Protein AF-A0A317SEK9-F1 (afdb_monomer)

Organism: NCBI:txid42249

Radius of gyration: 42.75 Å; Cα contacts (8 Å, |Δi|>4): 1; chains: 1; bounding box: 79×39×124 Å

Solvent-accessible surface area (backbone atoms only — not comparable to full-atom values): 7704 Å² total; per-residue (Å²): 138,89,81,83,80,87,81,88,73,90,89,82,75,85,78,77,85,79,94,74,94,69,99,68,81,78,74,74,83,72,77,83,67,70,74,75,70,52,71,71,55,50,52,52,52,47,53,52,49,53,52,50,50,53,52,50,52,51,50,52,53,48,51,52,51,51,52,53,50,50,50,51,51,51,53,52,51,51,53,50,50,56,51,50,52,51,51,50,52,50,54,50,53,49,52,54,50,51,51,52,52,51,53,52,50,56,51,47,66,62,45,50,61,55,52,53,55,55,57,62,64,73,78,114

Secondary structure (DSSP, 8-state):
-------------------------PPP------PPPPHHHHHHHHHHHHHHHHHHHHHHHHHHHHHHHHHHHHHHHHHHHHHHHHHHHHHHHHHHHHHHHHHHHHHHHHHHHHHHHHHHHS--

Mean predicted aligned error: 15.83 Å

Structure (mmCIF, N/CA/C/O backbone):
data_AF-A0A317SEK9-F1
#
_entry.id   AF-A0A317SEK9-F1
#
loop_
_atom_site.group_PDB
_atom_site.id
_atom_site.type_symbol
_atom_site.label_atom_id
_atom_site.label_alt_id
_atom_site.label_comp_id
_atom_site.label_asym_id
_atom_site.label_entity_id
_atom_site.label_seq_id
_atom_site.pdbx_PDB_ins_code
_atom_site.Cartn_x
_atom_site.Cartn_y
_atom_site.Cartn_z
_atom_site.occupancy
_atom_site.B_iso_or_equiv
_atom_site.auth_seq_id
_atom_site.auth_comp_id
_atom_site.auth_asym_id
_atom_site.auth_atom_id
_atom_site.pdbx_PDB_model_num
ATOM 1 N N . MET A 1 1 ? -8.349 -8.072 -16.057 1.00 38.75 1 MET A N 1
ATOM 2 C CA . MET A 1 1 ? -8.255 -7.770 -17.500 1.00 38.75 1 MET A CA 1
ATOM 3 C C . MET A 1 1 ? -6.854 -7.214 -17.757 1.00 38.75 1 MET A C 1
ATOM 5 O O . MET A 1 1 ? -6.642 -6.036 -17.547 1.00 38.75 1 MET A O 1
ATOM 9 N N . THR A 1 2 ? -5.796 -8.030 -17.758 1.00 40.81 2 THR A N 1
ATOM 10 C CA . THR A 1 2 ? -5.246 -8.830 -18.878 1.00 40.81 2 THR A CA 1
ATOM 11 C C . THR A 1 2 ? -4.937 -7.999 -20.126 1.00 40.81 2 THR A C 1
ATOM 13 O O . THR A 1 2 ? -5.777 -7.885 -21.013 1.00 40.81 2 THR A O 1
ATOM 16 N N . THR A 1 3 ? -3.710 -7.481 -20.215 1.00 50.25 3 THR A N 1
ATOM 17 C CA . THR A 1 3 ? -3.063 -7.143 -21.491 1.00 50.25 3 THR A CA 1
ATOM 18 C C . THR A 1 3 ? -1.811 -8.003 -21.637 1.00 50.25 3 THR A C 1
ATOM 20 O O . THR A 1 3 ? -1.039 -8.170 -20.697 1.00 50.25 3 THR A O 1
ATOM 23 N N . SER A 1 4 ? -1.715 -8.615 -22.805 1.00 45.34 4 SER A N 1
ATOM 24 C CA . SER A 1 4 ? -1.051 -9.870 -23.152 1.00 45.34 4 SER A CA 1
ATOM 25 C C . SER A 1 4 ? 0.484 -9.891 -23.042 1.00 45.34 4 SER A C 1
ATOM 27 O O . SER A 1 4 ? 1.120 -8.849 -23.181 1.00 45.34 4 SER A O 1
ATOM 29 N N . PRO A 1 5 ? 1.100 -11.081 -22.880 1.00 53.91 5 PRO A N 1
ATOM 30 C CA . PRO A 1 5 ? 2.546 -11.252 -22.951 1.00 53.91 5 PRO A CA 1
ATOM 31 C C . PRO A 1 5 ? 3.031 -11.309 -24.409 1.00 53.91 5 PRO A C 1
ATOM 33 O O . PRO A 1 5 ? 2.434 -11.972 -25.259 1.00 53.91 5 PRO A O 1
ATOM 36 N N . THR A 1 6 ? 4.141 -10.622 -24.677 1.00 48.53 6 THR A N 1
ATOM 37 C CA . THR A 1 6 ? 4.900 -10.642 -25.934 1.00 48.53 6 THR A CA 1
ATOM 38 C C . THR A 1 6 ? 5.251 -12.078 -26.323 1.00 48.53 6 THR A C 1
ATOM 40 O O . THR A 1 6 ? 6.021 -12.754 -25.641 1.00 48.53 6 THR A O 1
ATOM 43 N N . GLN A 1 7 ? 4.660 -12.552 -27.417 1.00 46.19 7 GLN A N 1
ATOM 44 C CA . GLN A 1 7 ? 4.872 -13.889 -27.955 1.00 46.19 7 GLN A CA 1
ATOM 45 C C . GLN A 1 7 ? 6.273 -13.991 -28.576 1.00 46.19 7 GLN A C 1
ATOM 47 O O . GLN A 1 7 ? 6.556 -13.391 -29.610 1.00 46.19 7 GLN A O 1
ATOM 52 N N . TYR A 1 8 ? 7.144 -14.777 -27.944 1.00 48.16 8 TYR A N 1
ATOM 53 C CA . TYR A 1 8 ? 8.315 -15.377 -28.580 1.00 48.16 8 TYR A CA 1
ATOM 54 C C . TYR A 1 8 ? 7.842 -16.566 -29.428 1.00 48.16 8 TYR A C 1
ATOM 56 O O . TYR A 1 8 ? 7.467 -17.597 -28.876 1.00 48.16 8 TYR A O 1
ATOM 64 N N . LEU A 1 9 ? 7.863 -16.436 -30.755 1.00 48.59 9 LEU A N 1
ATOM 65 C CA . LEU A 1 9 ? 7.712 -17.548 -31.702 1.00 48.59 9 LEU A CA 1
ATOM 66 C C . LEU A 1 9 ? 8.721 -17.315 -32.838 1.00 48.59 9 LEU A C 1
ATOM 68 O O . LEU A 1 9 ? 8.619 -16.355 -33.593 1.00 48.59 9 LEU A O 1
ATOM 72 N N . SER A 1 10 ? 9.859 -18.007 -32.815 1.00 43.38 10 SER A N 1
ATOM 73 C CA . SER A 1 10 ? 10.059 -19.284 -33.519 1.00 43.38 10 SER A CA 1
ATOM 74 C C . SER A 1 10 ? 9.852 -19.158 -35.030 1.00 43.38 10 SER A C 1
ATOM 76 O O . SER A 1 10 ? 8.819 -19.547 -35.560 1.00 43.38 10 SER A O 1
ATOM 78 N N . ALA A 1 11 ? 10.874 -18.661 -35.729 1.00 46.81 11 ALA A N 1
ATOM 79 C CA . ALA A 1 11 ? 10.993 -18.771 -37.181 1.00 46.81 11 ALA A CA 1
ATOM 80 C C . ALA A 1 11 ? 12.141 -19.732 -37.532 1.00 46.81 11 ALA A C 1
ATOM 82 O O . ALA A 1 11 ? 13.179 -19.340 -38.054 1.00 46.81 11 ALA A O 1
ATOM 83 N N . LEU A 1 12 ? 11.954 -21.009 -37.199 1.00 47.94 12 LEU A N 1
ATOM 84 C CA . LEU A 1 12 ? 12.676 -22.121 -37.811 1.00 47.94 12 LEU A CA 1
ATOM 85 C C . LEU A 1 12 ? 11.618 -23.072 -38.366 1.00 47.94 12 LEU A C 1
ATOM 87 O O . LEU A 1 12 ? 11.152 -23.983 -37.690 1.00 47.94 12 LEU A O 1
ATOM 91 N N . SER A 1 13 ? 11.197 -22.819 -39.600 1.00 38.78 13 SER A N 1
ATOM 92 C CA . SER A 1 13 ? 10.451 -23.790 -40.392 1.00 38.78 13 SER A CA 1
ATOM 93 C C . SER A 1 13 ? 11.288 -24.120 -41.614 1.00 38.78 13 SER A C 1
ATOM 95 O O . SER A 1 13 ? 11.383 -23.350 -42.566 1.00 38.78 13 SER A O 1
ATOM 97 N N . LEU A 1 14 ? 11.945 -25.272 -41.508 1.00 44.06 14 LEU A N 1
ATOM 98 C CA . LEU A 1 14 ? 12.532 -26.031 -42.598 1.00 44.06 14 LEU A CA 1
ATOM 99 C C . LEU A 1 14 ? 11.419 -26.303 -43.616 1.00 44.06 14 LEU A C 1
ATOM 101 O O . LEU A 1 14 ? 10.485 -27.049 -43.326 1.00 44.06 14 LEU A O 1
ATOM 105 N N . THR A 1 15 ? 11.477 -25.672 -44.785 1.00 41.12 15 THR A N 1
ATOM 106 C CA . THR A 1 15 ? 10.544 -25.988 -45.867 1.00 41.12 15 THR A CA 1
ATOM 107 C C . THR A 1 15 ? 11.033 -27.235 -46.577 1.00 41.12 15 THR A C 1
ATOM 109 O O . THR A 1 15 ? 12.042 -27.222 -47.283 1.00 41.12 15 THR A O 1
ATOM 112 N N . SER A 1 16 ? 10.294 -28.309 -46.339 1.00 35.41 16 SER A N 1
ATOM 113 C CA . SER A 1 16 ? 10.340 -29.578 -47.045 1.00 35.41 16 SER A CA 1
ATOM 114 C C . SER A 1 16 ? 10.295 -29.390 -48.561 1.00 35.41 16 SER A C 1
ATOM 116 O O . SER A 1 16 ? 9.514 -28.599 -49.090 1.00 35.41 16 SER A O 1
ATOM 118 N N . SER A 1 17 ? 11.134 -30.160 -49.248 1.00 35.94 17 SER A N 1
ATOM 119 C CA . SER A 1 17 ? 11.154 -30.322 -50.698 1.00 35.94 17 SER A CA 1
ATOM 120 C C . SER A 1 17 ? 9.808 -30.800 -51.250 1.00 35.94 17 SER A C 1
ATOM 122 O O . SER A 1 17 ? 9.166 -31.664 -50.651 1.00 35.94 17 SER A O 1
ATOM 124 N N . PRO A 1 18 ? 9.473 -30.369 -52.473 1.00 43.50 18 PRO A N 1
ATOM 125 C CA . PRO A 1 18 ? 8.944 -31.303 -53.451 1.00 43.50 18 PRO A CA 1
ATOM 126 C C . PRO A 1 18 ? 9.839 -31.339 -54.693 1.00 43.50 18 PRO A C 1
ATOM 128 O O . PRO A 1 18 ? 10.149 -30.323 -55.315 1.00 43.50 18 PRO A O 1
ATOM 131 N N . SER A 1 19 ? 10.255 -32.551 -55.048 1.00 41.06 19 SER A N 1
ATOM 132 C CA . SER A 1 19 ? 10.890 -32.875 -56.317 1.00 41.06 19 SER A CA 1
ATOM 133 C C . SER A 1 19 ? 9.962 -32.518 -57.477 1.00 41.06 19 SER A C 1
ATOM 135 O O . SER A 1 19 ? 8.875 -33.076 -57.598 1.00 41.06 19 SER A O 1
ATOM 137 N N . THR A 1 20 ? 10.418 -31.645 -58.373 1.00 39.97 20 THR A N 1
ATOM 138 C CA . THR A 1 20 ? 9.928 -31.592 -59.753 1.00 39.97 20 THR A CA 1
ATOM 139 C C . THR A 1 20 ? 11.129 -31.558 -60.687 1.00 39.97 20 THR A C 1
ATOM 141 O O . THR A 1 20 ? 11.950 -30.646 -60.673 1.00 39.97 20 THR A O 1
ATOM 144 N N . SER A 1 21 ? 11.258 -32.645 -61.444 1.00 47.94 21 SER A N 1
ATOM 145 C CA . SER A 1 21 ? 12.174 -32.793 -62.565 1.00 47.94 21 SER A CA 1
ATOM 146 C C . SER A 1 21 ? 11.725 -31.862 -63.686 1.00 47.94 21 SER A C 1
ATOM 148 O O . SER A 1 21 ? 10.634 -32.034 -64.227 1.00 47.94 21 SER A O 1
ATOM 150 N N . SER A 1 22 ? 12.549 -30.874 -64.019 1.00 41.69 22 SER A N 1
ATOM 151 C CA . SER A 1 22 ? 12.540 -30.234 -65.330 1.00 41.69 22 SER A CA 1
ATOM 152 C C . SER A 1 22 ? 13.887 -29.553 -65.541 1.00 41.69 22 SER A C 1
ATOM 154 O O . SER A 1 22 ? 14.366 -28.823 -64.675 1.00 41.69 22 SER A O 1
ATOM 156 N N . HIS A 1 23 ? 14.535 -29.859 -66.662 1.00 50.78 23 HIS A N 1
ATOM 157 C CA . HIS A 1 23 ? 15.842 -29.337 -67.045 1.00 50.78 23 HIS A CA 1
ATOM 158 C C . HIS A 1 23 ? 15.854 -27.802 -67.023 1.00 50.78 23 HIS A C 1
ATOM 160 O O . HIS A 1 23 ? 15.371 -27.158 -67.951 1.00 50.78 23 HIS A O 1
ATOM 166 N N . GLN A 1 24 ? 16.452 -27.216 -65.986 1.00 40.41 24 GLN A N 1
ATOM 167 C CA . GLN A 1 24 ? 16.775 -25.798 -65.946 1.00 40.41 24 GLN A CA 1
ATOM 168 C C . GLN A 1 24 ? 18.261 -25.657 -65.630 1.00 40.41 24 GLN A C 1
ATOM 170 O O . GLN A 1 24 ? 18.747 -26.069 -64.579 1.00 40.41 24 GLN A O 1
ATOM 175 N N . VAL A 1 25 ? 18.981 -25.130 -66.617 1.00 51.47 25 VAL A N 1
ATOM 176 C CA . VAL A 1 25 ? 20.381 -24.710 -66.542 1.00 51.47 25 VAL A CA 1
ATOM 177 C C . VAL A 1 25 ? 20.600 -23.941 -65.232 1.00 51.47 25 VAL A C 1
ATOM 179 O O . VAL A 1 25 ? 19.790 -23.059 -64.931 1.00 51.47 25 VAL A O 1
ATOM 182 N N . PRO A 1 26 ? 21.648 -24.244 -64.439 1.00 51.91 26 PRO A N 1
ATOM 183 C CA . PRO A 1 26 ? 21.917 -23.477 -63.233 1.00 51.91 26 PRO A CA 1
ATOM 184 C C . PRO A 1 26 ? 22.122 -22.009 -63.632 1.00 51.91 26 PRO A C 1
ATOM 186 O O . PRO A 1 26 ? 22.931 -21.742 -64.528 1.00 51.91 26 PRO A O 1
ATOM 189 N N . PRO A 1 27 ? 21.411 -21.042 -63.020 1.00 57.19 27 PRO A N 1
ATOM 190 C CA . PRO A 1 27 ? 21.776 -19.647 -63.195 1.00 57.19 27 PRO A CA 1
ATOM 191 C C . PRO A 1 27 ? 23.249 -19.501 -62.781 1.00 57.19 27 PRO A C 1
ATOM 193 O O . PRO A 1 27 ? 23.675 -20.162 -61.825 1.00 57.19 27 PRO A O 1
ATOM 196 N N . PRO A 1 28 ? 24.051 -18.689 -63.497 1.00 56.97 28 PRO A N 1
ATOM 197 C CA . PRO A 1 28 ? 25.438 -18.463 -63.115 1.00 56.97 28 PRO A CA 1
ATOM 198 C C . PRO A 1 28 ? 25.463 -18.036 -61.646 1.00 56.97 28 PRO A C 1
ATOM 200 O O . PRO A 1 28 ? 24.518 -17.364 -61.218 1.00 56.97 28 PRO A O 1
ATOM 203 N N . PRO A 1 29 ? 26.490 -18.420 -60.865 1.00 48.78 29 PRO A N 1
ATOM 204 C CA . PRO A 1 29 ? 26.600 -18.002 -59.480 1.00 48.78 29 PRO A CA 1
ATOM 205 C C . PRO A 1 29 ? 26.545 -16.479 -59.470 1.00 48.78 29 PRO A C 1
ATOM 207 O O . PRO A 1 29 ? 27.518 -15.810 -59.814 1.00 48.78 29 PRO A O 1
ATOM 210 N N . GLN A 1 30 ? 25.378 -15.923 -59.129 1.00 48.50 30 GLN A N 1
ATOM 211 C CA . GLN A 1 30 ? 25.284 -14.525 -58.787 1.00 48.50 30 GLN A CA 1
ATOM 212 C C . GLN A 1 30 ? 26.221 -14.414 -57.608 1.00 48.50 30 GLN A C 1
ATOM 214 O O . GLN A 1 30 ? 25.971 -14.990 -56.547 1.00 48.50 30 GLN A O 1
ATOM 219 N N . SER A 1 31 ? 27.356 -13.765 -57.845 1.00 46.22 31 SER A N 1
ATOM 220 C CA . SER A 1 31 ? 28.249 -13.335 -56.800 1.00 46.22 31 SER A CA 1
ATOM 221 C C . SER A 1 31 ? 27.366 -12.601 -55.805 1.00 46.22 31 SER A C 1
ATOM 223 O O . SER A 1 31 ? 26.987 -11.449 -56.019 1.00 46.22 31 SER A O 1
ATOM 225 N N . SER A 1 32 ? 26.997 -13.287 -54.725 1.00 48.62 32 SER A N 1
ATOM 226 C CA . SER A 1 32 ? 26.397 -12.701 -53.538 1.00 48.62 32 SER A CA 1
ATOM 227 C C . SER A 1 32 ? 27.500 -11.904 -52.840 1.00 48.62 32 SER A C 1
ATOM 229 O O . SER A 1 32 ? 27.841 -12.127 -51.680 1.00 48.62 32 SER A O 1
ATOM 231 N N . SER A 1 33 ? 28.099 -10.969 -53.573 1.00 52.69 33 SER A N 1
ATOM 232 C CA . SER A 1 33 ? 28.895 -9.888 -53.052 1.00 52.69 33 SER A CA 1
ATOM 233 C C . SER A 1 33 ? 27.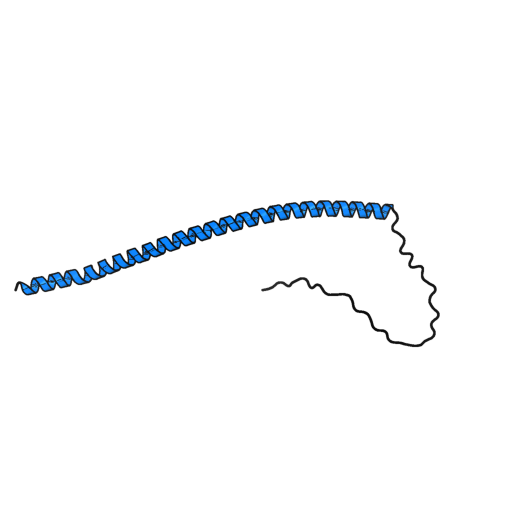898 -8.940 -52.408 1.00 52.69 33 SER A C 1
ATOM 235 O O . SER A 1 33 ? 27.517 -7.922 -52.985 1.00 52.69 33 SER A O 1
ATOM 237 N N . LYS A 1 34 ? 27.441 -9.280 -51.197 1.00 61.62 34 LYS A N 1
ATOM 238 C CA . LYS A 1 34 ? 27.043 -8.232 -50.259 1.00 61.62 34 LYS A CA 1
ATOM 239 C C . LYS A 1 34 ? 28.228 -7.264 -50.248 1.00 61.62 34 LYS A C 1
ATOM 241 O O . LYS A 1 34 ? 29.322 -7.709 -49.891 1.00 61.62 34 LYS A O 1
ATOM 246 N N . PRO A 1 35 ? 28.080 -6.012 -50.714 1.00 63.06 35 PRO A N 1
ATOM 247 C CA . PRO A 1 35 ? 29.198 -5.089 -50.701 1.00 63.06 35 PRO A CA 1
ATOM 248 C C . PRO A 1 35 ? 29.643 -4.981 -49.246 1.00 63.06 35 PRO A C 1
ATOM 250 O O . PRO A 1 35 ? 28.831 -4.645 -48.380 1.00 63.06 35 PRO A O 1
ATOM 253 N N . MET A 1 36 ? 30.898 -5.350 -48.956 1.00 65.50 36 MET A N 1
ATOM 254 C CA . MET A 1 36 ? 31.446 -5.133 -47.622 1.00 65.50 36 MET A CA 1
ATOM 255 C C . MET A 1 36 ? 31.233 -3.653 -47.301 1.00 65.50 36 MET A C 1
ATOM 257 O O . MET A 1 36 ? 31.635 -2.805 -48.108 1.00 65.50 36 MET A O 1
ATOM 261 N N . PRO A 1 37 ? 30.569 -3.320 -46.178 1.00 68.25 37 PRO A N 1
ATOM 262 C CA . PRO A 1 37 ? 30.407 -1.935 -45.781 1.00 68.25 37 PRO A CA 1
ATOM 263 C C . PRO A 1 37 ? 31.786 -1.293 -45.780 1.00 68.25 37 PRO A C 1
ATOM 265 O O . PRO A 1 37 ? 32.717 -1.831 -45.177 1.00 68.25 37 PRO A O 1
ATOM 268 N N . SER A 1 38 ? 31.936 -0.162 -46.471 1.00 85.50 38 SER A N 1
ATOM 269 C CA . SER A 1 38 ? 33.212 0.547 -46.445 1.00 85.50 38 SER A CA 1
ATOM 270 C C . SER A 1 38 ? 33.601 0.810 -44.989 1.00 85.50 38 SER A C 1
ATOM 272 O O . SER A 1 38 ? 32.733 1.055 -44.145 1.00 85.50 38 SER A O 1
ATOM 274 N N . TYR A 1 39 ? 34.896 0.777 -44.674 1.00 90.94 39 TYR A N 1
ATOM 275 C CA . TYR A 1 39 ? 35.406 1.008 -43.315 1.00 90.94 39 TYR A CA 1
ATOM 276 C C . TYR A 1 39 ? 34.783 2.254 -42.651 1.00 90.94 39 TYR A C 1
ATOM 278 O O . TYR A 1 39 ? 34.436 2.255 -41.472 1.00 90.94 39 TYR A O 1
ATOM 286 N N . ARG A 1 40 ? 34.517 3.298 -43.448 1.00 91.62 40 ARG A N 1
ATOM 287 C CA . ARG A 1 40 ? 33.830 4.520 -43.013 1.00 91.62 40 ARG A CA 1
ATOM 288 C C . ARG A 1 40 ? 32.383 4.284 -42.562 1.00 91.62 40 ARG A C 1
ATOM 290 O O . ARG A 1 40 ? 31.935 4.932 -41.619 1.00 91.62 40 ARG A O 1
ATOM 297 N N . SER A 1 41 ? 31.643 3.402 -43.231 1.00 92.44 41 SER A N 1
ATOM 298 C CA . SER A 1 41 ? 30.295 2.992 -42.817 1.00 92.44 41 SER A CA 1
ATOM 299 C C . SER A 1 41 ? 30.338 2.202 -41.511 1.00 92.44 41 SER A C 1
ATOM 301 O O . SER A 1 41 ? 29.563 2.497 -40.603 1.00 92.44 41 SER A O 1
ATOM 303 N N . LEU A 1 42 ? 31.285 1.266 -41.391 1.00 94.94 42 LEU A N 1
ATOM 304 C CA . LEU A 1 42 ? 31.466 0.461 -40.182 1.00 94.94 42 LEU A CA 1
ATOM 305 C C . LEU A 1 42 ? 31.804 1.333 -38.962 1.00 94.94 42 LEU A C 1
ATOM 307 O O . LEU A 1 42 ? 31.203 1.182 -37.899 1.00 94.94 42 LEU A O 1
ATOM 311 N N . LEU A 1 43 ? 32.698 2.311 -39.128 1.00 95.62 43 LEU A N 1
ATOM 312 C CA . LEU A 1 43 ? 33.063 3.247 -38.063 1.00 95.62 43 LEU A CA 1
ATOM 313 C C . LEU A 1 43 ? 31.872 4.117 -37.624 1.00 95.62 43 LEU A C 1
ATOM 315 O O . LEU A 1 43 ? 31.695 4.389 -36.437 1.00 95.62 43 LEU A O 1
ATOM 319 N N . LYS A 1 44 ? 31.020 4.540 -38.569 1.00 95.44 44 LYS A N 1
ATOM 320 C CA . LYS A 1 44 ? 29.790 5.280 -38.247 1.00 95.44 44 LYS A CA 1
ATOM 321 C C . LYS A 1 44 ? 28.803 4.419 -37.460 1.00 95.44 44 LYS A C 1
ATOM 323 O O . LYS A 1 44 ? 28.232 4.917 -36.492 1.00 95.44 44 LYS A O 1
ATOM 328 N N . SER A 1 45 ? 28.598 3.158 -37.849 1.00 95.56 45 SER A N 1
ATOM 329 C CA . SE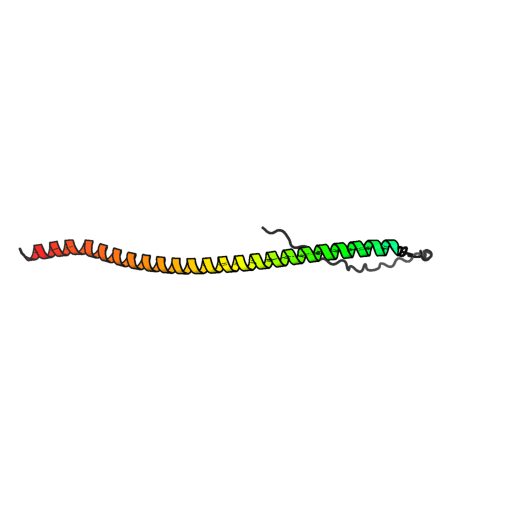R A 1 45 ? 27.739 2.246 -37.082 1.00 95.56 45 SER A CA 1
ATOM 330 C C . SER A 1 45 ? 28.313 1.947 -35.700 1.00 95.56 45 SER A C 1
ATOM 332 O O .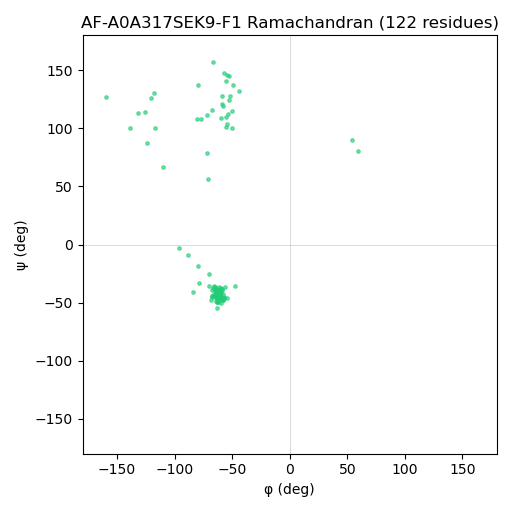 SER A 1 45 ? 27.550 1.927 -34.741 1.00 95.56 45 SER A O 1
ATOM 334 N N 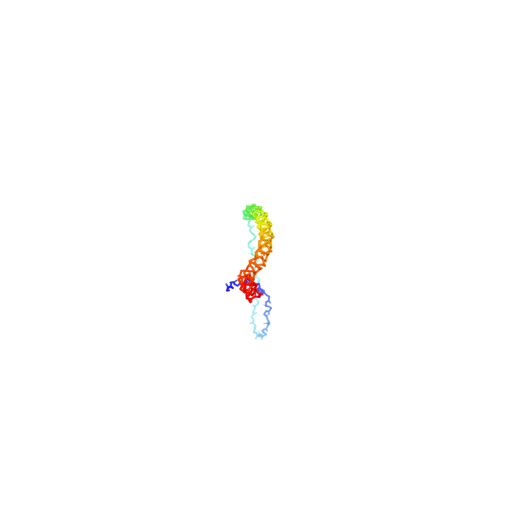. HIS A 1 46 ? 29.637 1.806 -35.577 1.00 97.19 46 HIS A N 1
ATOM 335 C CA . HIS A 1 46 ? 30.305 1.602 -34.291 1.00 97.19 46 HIS A CA 1
ATOM 336 C C . HIS A 1 46 ? 30.046 2.768 -33.336 1.00 97.19 46 HIS A C 1
ATOM 338 O O . HIS A 1 46 ? 29.537 2.556 -32.244 1.00 97.19 46 HIS A O 1
ATOM 344 N N . ARG A 1 47 ? 30.264 4.011 -33.786 1.00 97.50 47 ARG A N 1
ATOM 345 C CA . ARG A 1 47 ? 29.989 5.205 -32.967 1.00 97.50 47 ARG A CA 1
ATOM 346 C C . ARG A 1 47 ? 28.528 5.318 -32.542 1.00 97.50 47 ARG A C 1
ATOM 348 O O . ARG A 1 47 ? 28.237 5.748 -31.430 1.00 97.50 47 ARG A O 1
ATOM 355 N N . ARG A 1 48 ? 27.594 4.946 -33.425 1.00 97.62 48 ARG A N 1
ATOM 356 C CA . ARG A 1 48 ? 26.165 4.902 -33.079 1.00 97.62 48 ARG A CA 1
ATOM 357 C C . ARG A 1 48 ? 25.901 3.865 -31.995 1.00 97.62 48 ARG A C 1
ATOM 359 O O . ARG A 1 48 ? 25.206 4.179 -31.039 1.00 97.62 48 ARG A O 1
ATOM 366 N N . LEU A 1 49 ? 26.485 2.675 -32.125 1.00 97.69 49 LEU A N 1
ATOM 367 C CA . LEU A 1 49 ? 26.354 1.616 -31.133 1.00 97.69 49 LEU A CA 1
ATOM 368 C C . LEU A 1 49 ? 26.950 2.031 -29.783 1.00 97.69 49 LEU A C 1
ATOM 370 O O . LEU A 1 49 ? 26.284 1.867 -28.768 1.00 97.69 49 LEU A O 1
ATOM 374 N N . GLU A 1 50 ? 28.142 2.630 -29.764 1.00 98.44 50 GLU A N 1
ATOM 375 C CA . GLU A 1 50 ? 28.763 3.173 -28.546 1.00 98.44 50 GLU A CA 1
ATOM 376 C C . GLU A 1 50 ? 27.862 4.212 -27.869 1.00 98.44 50 GLU A C 1
ATOM 378 O O . GLU A 1 50 ? 27.638 4.148 -26.660 1.00 98.44 50 GLU A O 1
ATOM 383 N N . SER A 1 51 ? 27.278 5.127 -28.650 1.00 97.88 51 SER A N 1
ATOM 384 C CA . SER A 1 51 ? 26.321 6.106 -28.130 1.00 97.88 51 SER A CA 1
ATOM 385 C C . SER A 1 51 ? 25.083 5.432 -27.538 1.00 97.88 51 SER A C 1
ATOM 387 O O . SER A 1 51 ? 24.641 5.8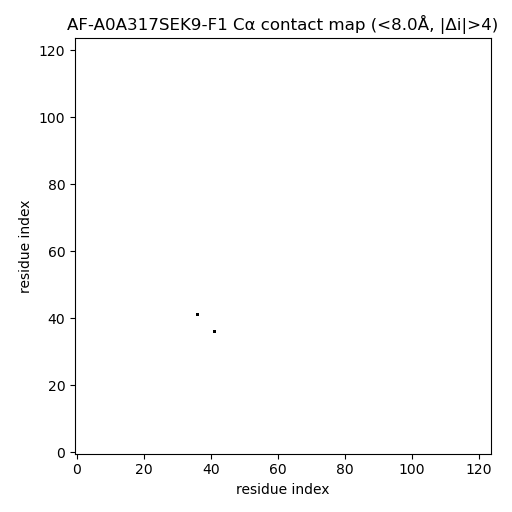20 -26.460 1.00 97.88 51 SER A O 1
ATOM 389 N N . THR A 1 52 ? 24.522 4.425 -28.212 1.00 98.31 52 THR A N 1
ATOM 390 C CA . THR A 1 52 ? 23.367 3.676 -27.702 1.00 98.31 52 THR A CA 1
ATOM 391 C C . THR A 1 52 ? 23.715 2.921 -26.422 1.00 98.31 52 THR A C 1
ATOM 393 O O . THR A 1 52 ? 22.929 2.945 -25.479 1.00 98.31 52 THR A O 1
ATOM 396 N N . ILE A 1 53 ? 24.898 2.304 -26.346 1.00 98.38 53 ILE A N 1
ATOM 397 C CA . ILE A 1 53 ? 25.380 1.623 -25.138 1.00 98.38 53 ILE A CA 1
ATOM 398 C C . ILE A 1 53 ? 25.458 2.612 -23.972 1.00 98.38 53 ILE A C 1
ATOM 400 O O . ILE A 1 53 ? 24.939 2.313 -22.897 1.00 98.38 53 ILE A O 1
ATOM 404 N N . ALA A 1 54 ? 26.026 3.801 -24.183 1.00 98.31 54 ALA A N 1
ATOM 405 C CA . ALA A 1 54 ? 26.104 4.827 -23.146 1.00 98.31 54 ALA A CA 1
ATOM 406 C C . ALA A 1 54 ? 24.709 5.273 -22.666 1.00 98.31 54 ALA A C 1
ATOM 408 O O . ALA A 1 54 ? 24.469 5.387 -21.461 1.00 98.31 54 ALA A O 1
ATOM 409 N N . THR A 1 55 ? 23.757 5.469 -23.587 1.00 98.44 55 THR A N 1
ATOM 410 C CA . THR A 1 55 ? 22.367 5.802 -23.234 1.00 98.44 55 THR A CA 1
ATOM 411 C C . THR A 1 55 ? 21.704 4.689 -22.420 1.00 98.44 55 THR A C 1
ATOM 413 O O . THR A 1 55 ? 21.104 4.972 -21.384 1.00 98.44 55 THR A O 1
ATOM 416 N N . LEU A 1 56 ? 21.847 3.429 -22.838 1.00 98.44 56 LEU A N 1
ATOM 417 C CA . LEU A 1 56 ? 21.273 2.281 -22.131 1.00 98.44 56 LEU A CA 1
ATOM 418 C C . LEU A 1 56 ? 21.894 2.086 -20.744 1.00 98.44 56 LEU A C 1
ATOM 420 O O . LEU A 1 56 ? 21.185 1.766 -19.795 1.00 98.44 56 LEU A O 1
ATOM 424 N N . GLN A 1 57 ? 23.199 2.317 -20.593 1.00 98.62 57 GLN A N 1
ATOM 425 C CA . GLN A 1 57 ? 23.862 2.280 -19.288 1.00 98.62 57 GLN A CA 1
ATOM 426 C C . GLN A 1 57 ? 23.330 3.369 -18.351 1.00 98.62 57 GLN A C 1
ATOM 428 O O . GLN A 1 57 ? 23.091 3.101 -17.173 1.00 98.62 57 GLN A O 1
ATOM 433 N N . SER A 1 58 ? 23.102 4.578 -18.870 1.00 98.31 58 SER A N 1
ATOM 434 C CA . SER A 1 58 ? 22.489 5.666 -18.103 1.00 98.31 58 SER A CA 1
ATOM 435 C C . SER A 1 58 ? 21.075 5.299 -17.637 1.00 98.31 58 SER A C 1
ATOM 437 O O . SER A 1 58 ? 20.778 5.388 -16.445 1.00 98.31 58 SER A O 1
ATOM 439 N N . GLN A 1 59 ? 20.239 4.784 -18.546 1.00 98.56 59 GLN A N 1
ATOM 440 C CA . GLN A 1 59 ? 18.885 4.320 -18.223 1.00 98.56 59 GLN A CA 1
ATOM 441 C C . GLN A 1 59 ? 18.897 3.186 -17.195 1.00 98.56 59 GLN A C 1
ATOM 443 O O . GLN A 1 59 ? 18.166 3.242 -16.215 1.00 98.56 59 GLN A O 1
ATOM 448 N N . LEU A 1 60 ? 19.775 2.193 -17.352 1.00 98.50 60 LEU A N 1
ATOM 449 C CA . LEU A 1 60 ? 19.915 1.103 -16.387 1.00 98.50 60 LEU A CA 1
ATOM 450 C C . LEU A 1 60 ? 20.270 1.620 -14.986 1.00 98.50 60 LEU A C 1
ATOM 452 O O . LEU A 1 60 ? 19.781 1.098 -13.986 1.00 98.50 60 LEU A O 1
ATOM 456 N N . ASN A 1 61 ? 21.131 2.633 -14.899 1.00 98.50 61 ASN A N 1
ATOM 457 C CA . ASN A 1 61 ? 21.501 3.232 -13.621 1.00 98.50 61 ASN A CA 1
ATOM 458 C C . ASN A 1 61 ? 20.347 4.032 -12.999 1.00 98.50 61 ASN A C 1
ATOM 460 O O . ASN A 1 61 ? 20.197 4.009 -11.777 1.00 98.50 61 ASN A O 1
ATOM 464 N N . GLU A 1 62 ? 19.532 4.705 -13.812 1.00 98.38 62 GLU A N 1
ATOM 465 C CA . GLU A 1 62 ? 18.295 5.353 -13.358 1.00 98.38 62 GLU A CA 1
ATOM 466 C C . GLU A 1 62 ? 17.296 4.326 -12.822 1.00 98.38 62 GLU A C 1
ATOM 468 O O . GLU A 1 62 ? 16.840 4.441 -11.688 1.00 98.38 62 GLU A O 1
ATOM 473 N N . GLU A 1 63 ? 17.041 3.258 -13.577 1.00 98.50 63 GLU A N 1
ATOM 474 C CA . GLU A 1 63 ? 16.123 2.191 -13.174 1.00 98.50 63 GLU A CA 1
ATOM 475 C C . GLU A 1 63 ? 16.582 1.493 -11.891 1.00 98.50 63 GLU A C 1
ATOM 477 O O . GLU A 1 63 ? 15.775 1.219 -11.005 1.00 98.50 63 GLU A O 1
ATOM 482 N N . LYS A 1 64 ? 17.891 1.272 -11.716 1.00 98.69 64 LYS A N 1
ATOM 483 C CA . LYS A 1 64 ? 18.441 0.757 -10.452 1.00 98.69 64 LYS A CA 1
ATOM 484 C C . LYS A 1 64 ? 18.154 1.687 -9.272 1.00 98.69 64 LYS A C 1
ATOM 486 O O . LYS A 1 64 ? 17.823 1.200 -8.189 1.00 98.69 64 LYS A O 1
ATOM 491 N N . ARG A 1 65 ? 18.275 3.005 -9.463 1.00 98.56 65 ARG A N 1
ATOM 492 C CA . ARG A 1 65 ? 17.971 3.998 -8.420 1.00 98.56 65 ARG A CA 1
ATOM 493 C C . ARG A 1 65 ? 16.478 4.021 -8.102 1.00 98.56 65 ARG A C 1
ATOM 495 O O . ARG A 1 65 ? 16.123 3.940 -6.927 1.00 98.56 65 ARG A O 1
ATOM 502 N N . SER A 1 66 ? 15.623 4.020 -9.121 1.00 98.38 66 SER A N 1
ATOM 503 C CA . SER A 1 66 ? 14.167 3.909 -8.975 1.00 98.38 66 SER A CA 1
ATOM 504 C C . SER A 1 66 ? 13.757 2.627 -8.251 1.00 98.38 66 SER A C 1
ATOM 506 O O . SER A 1 66 ? 12.976 2.675 -7.304 1.00 98.38 66 SER A O 1
ATOM 508 N N . ALA A 1 67 ? 14.328 1.479 -8.620 1.00 98.56 67 ALA A N 1
ATOM 509 C CA . ALA A 1 67 ? 14.047 0.200 -7.976 1.00 98.56 67 ALA A CA 1
ATOM 510 C C . ALA A 1 67 ? 14.460 0.193 -6.496 1.00 98.56 67 ALA A C 1
ATOM 512 O O . ALA A 1 67 ? 13.709 -0.287 -5.646 1.00 98.56 67 ALA A O 1
ATOM 513 N N . ALA A 1 68 ? 15.625 0.759 -6.165 1.00 98.56 68 ALA A N 1
ATOM 514 C CA . ALA A 1 68 ? 16.059 0.907 -4.777 1.00 98.56 68 ALA A CA 1
ATOM 515 C C . ALA A 1 68 ? 15.119 1.828 -3.979 1.00 98.56 68 ALA A C 1
ATOM 517 O O . ALA A 1 68 ? 14.762 1.508 -2.843 1.00 98.56 68 ALA A O 1
ATOM 518 N N . TRP A 1 69 ? 14.671 2.932 -4.582 1.00 98.62 69 TRP A N 1
ATOM 519 C CA . TRP A 1 69 ? 13.709 3.844 -3.969 1.00 98.62 69 TRP A CA 1
ATOM 520 C C . TRP A 1 69 ? 12.365 3.157 -3.694 1.00 98.62 69 TRP A C 1
ATOM 522 O O . TRP A 1 69 ? 11.882 3.188 -2.561 1.00 98.62 69 TRP A O 1
ATOM 532 N N . TRP A 1 70 ? 11.803 2.456 -4.684 1.00 98.62 70 TRP A N 1
ATOM 533 C CA . TRP A 1 70 ? 10.555 1.704 -4.522 1.00 98.62 70 TRP A CA 1
ATOM 534 C C . TRP A 1 70 ? 10.678 0.600 -3.476 1.00 98.62 70 TRP A C 1
ATOM 536 O O . TRP A 1 70 ? 9.777 0.443 -2.655 1.00 98.62 70 TRP A O 1
ATOM 546 N N . LYS A 1 71 ? 11.803 -0.123 -3.443 1.00 98.75 71 LYS A N 1
ATOM 547 C CA . LYS A 1 71 ? 12.068 -1.131 -2.410 1.00 98.75 71 LYS A CA 1
ATOM 548 C C . LYS A 1 71 ? 12.019 -0.519 -1.009 1.00 98.75 71 LYS A C 1
ATOM 550 O O . LYS 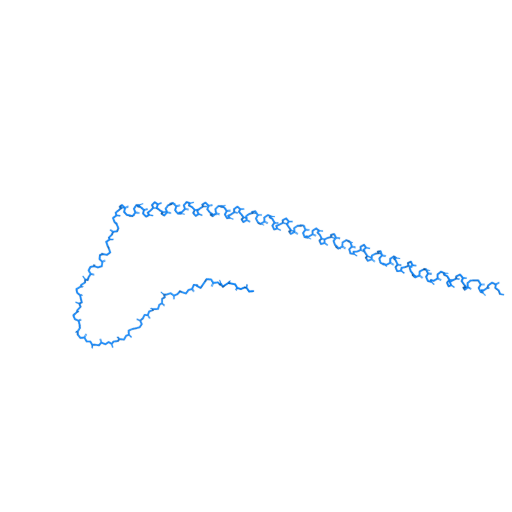A 1 71 ? 11.335 -1.053 -0.140 1.00 98.75 71 LYS A O 1
ATOM 555 N N . ASN A 1 72 ? 12.692 0.612 -0.799 1.00 98.56 72 ASN A N 1
ATOM 556 C CA . ASN A 1 72 ? 12.661 1.312 0.486 1.00 98.56 72 ASN A CA 1
ATOM 557 C C . ASN A 1 72 ? 11.245 1.778 0.836 1.00 98.56 72 ASN A C 1
ATOM 559 O O . ASN A 1 72 ? 10.805 1.604 1.972 1.00 98.56 72 ASN A O 1
ATOM 563 N N . ARG A 1 73 ? 10.510 2.309 -0.147 1.00 98.56 73 ARG A N 1
ATOM 564 C CA . ARG A 1 73 ? 9.137 2.773 0.054 1.00 98.56 73 ARG A CA 1
ATOM 565 C C . ARG A 1 73 ? 8.191 1.639 0.446 1.00 98.56 73 ARG A C 1
ATOM 567 O O . ARG A 1 73 ? 7.364 1.822 1.333 1.00 98.56 73 ARG A O 1
ATOM 574 N N . VAL A 1 74 ? 8.326 0.471 -0.180 1.00 98.75 74 VAL A N 1
ATOM 575 C CA . VAL A 1 74 ? 7.552 -0.727 0.171 1.00 98.75 74 VAL A CA 1
ATOM 576 C C . VAL A 1 74 ? 7.878 -1.184 1.592 1.00 98.75 74 VAL A C 1
ATOM 578 O O . VAL A 1 74 ? 6.953 -1.431 2.358 1.00 98.75 74 VAL A O 1
ATOM 581 N N . CYS A 1 75 ? 9.156 -1.227 1.979 1.00 98.69 75 CYS A N 1
ATOM 582 C CA . CYS A 1 75 ? 9.547 -1.581 3.348 1.00 98.69 75 CYS A CA 1
ATOM 583 C C . CYS A 1 75 ? 8.967 -0.616 4.397 1.00 98.69 75 CYS A C 1
ATOM 585 O O . CYS A 1 75 ? 8.514 -1.056 5.451 1.00 98.69 75 CYS A O 1
ATOM 587 N N . GLU A 1 76 ? 8.965 0.691 4.120 1.00 98.62 76 GLU A N 1
ATOM 588 C CA . GLU A 1 76 ? 8.373 1.696 5.012 1.00 98.62 76 GLU A CA 1
ATOM 589 C C . GLU A 1 76 ? 6.858 1.501 5.156 1.00 98.62 76 GLU A C 1
ATOM 591 O O . GLU A 1 76 ? 6.328 1.517 6.267 1.00 98.62 76 GLU A O 1
ATOM 596 N N . LEU A 1 77 ? 6.152 1.298 4.039 1.00 98.69 77 LEU A N 1
ATOM 597 C CA . LEU A 1 77 ? 4.708 1.063 4.057 1.00 98.69 77 LEU A CA 1
ATOM 598 C C . LEU A 1 77 ? 4.357 -0.230 4.793 1.00 98.69 77 LEU A C 1
ATOM 600 O O . LEU A 1 77 ? 3.430 -0.230 5.595 1.00 98.69 77 LEU A O 1
ATOM 604 N N . ASP A 1 78 ? 5.123 -1.296 4.584 1.00 98.75 78 ASP A N 1
ATOM 605 C CA . ASP A 1 78 ? 4.936 -2.562 5.286 1.00 98.75 78 ASP A CA 1
ATOM 606 C C . ASP A 1 78 ? 5.141 -2.414 6.805 1.00 98.75 78 ASP A C 1
ATOM 608 O O . ASP A 1 78 ? 4.321 -2.885 7.594 1.00 98.75 78 ASP A O 1
ATOM 612 N N . ALA A 1 79 ? 6.167 -1.671 7.236 1.00 98.56 79 ALA A N 1
ATOM 613 C CA . ALA A 1 79 ? 6.368 -1.358 8.652 1.00 98.56 79 ALA A CA 1
ATOM 614 C C . ALA A 1 79 ? 5.190 -0.563 9.245 1.00 98.56 79 ALA A C 1
ATOM 616 O O . ALA A 1 79 ? 4.751 -0.840 10.364 1.00 98.56 79 ALA A O 1
ATOM 617 N N . ARG A 1 80 ? 4.639 0.393 8.487 1.00 98.75 80 ARG A N 1
ATOM 618 C CA . ARG A 1 80 ? 3.453 1.159 8.900 1.00 98.75 80 ARG A CA 1
ATOM 619 C C . ARG A 1 80 ? 2.207 0.285 9.002 1.00 98.75 80 ARG A C 1
ATOM 621 O O . ARG A 1 80 ? 1.481 0.422 9.980 1.00 98.75 80 ARG A O 1
ATOM 628 N N . CYS A 1 81 ? 1.975 -0.616 8.048 1.00 98.69 81 CYS A N 1
ATOM 629 C CA . CYS A 1 81 ? 0.869 -1.573 8.113 1.00 98.69 81 CYS A CA 1
ATOM 630 C C . CYS A 1 81 ? 0.968 -2.435 9.374 1.00 98.69 81 CYS A C 1
ATOM 632 O O . CYS A 1 81 ? 0.011 -2.499 10.138 1.00 98.69 81 CYS A O 1
ATOM 634 N N . ARG A 1 82 ? 2.154 -2.986 9.663 1.00 98.62 82 ARG A N 1
ATOM 635 C CA . ARG A 1 82 ? 2.376 -3.779 10.881 1.00 98.62 82 ARG A CA 1
ATOM 636 C C . ARG A 1 82 ? 2.123 -2.982 12.164 1.00 98.62 82 ARG A C 1
ATOM 638 O O . ARG A 1 82 ? 1.558 -3.525 13.107 1.00 98.62 82 ARG A O 1
ATOM 645 N N . SER A 1 83 ? 2.510 -1.705 12.206 1.00 98.56 83 SER A N 1
ATOM 646 C CA . SER A 1 83 ? 2.197 -0.824 13.342 1.00 98.56 83 SER A CA 1
ATOM 647 C C . SER A 1 83 ? 0.688 -0.638 13.512 1.00 98.56 83 SER A C 1
ATOM 649 O O . SER A 1 83 ? 0.176 -0.777 14.618 1.00 98.56 83 SER A O 1
ATOM 651 N N . ILE A 1 84 ? -0.028 -0.372 12.416 1.00 98.69 84 ILE A N 1
ATOM 652 C CA . ILE A 1 84 ? -1.485 -0.191 12.428 1.00 98.69 84 ILE A CA 1
ATOM 653 C C . ILE A 1 84 ? -2.193 -1.474 12.878 1.00 98.69 84 ILE A C 1
ATOM 655 O O . ILE A 1 84 ? -3.146 -1.397 13.649 1.00 98.69 84 ILE A O 1
ATOM 659 N N . ASP A 1 85 ? -1.724 -2.648 12.453 1.00 98.69 85 ASP A N 1
ATOM 660 C CA . ASP A 1 85 ? -2.291 -3.931 12.879 1.00 98.69 85 ASP A CA 1
ATOM 661 C C . ASP A 1 85 ? -2.150 -4.145 14.396 1.00 98.69 85 ASP A C 1
ATOM 663 O O . ASP A 1 85 ? -3.080 -4.627 15.050 1.00 98.69 85 ASP A O 1
ATOM 667 N N . ILE A 1 86 ? -1.010 -3.746 14.975 1.00 98.56 86 ILE A N 1
ATOM 668 C CA . ILE A 1 86 ? -0.786 -3.792 16.427 1.00 98.56 86 ILE A CA 1
ATOM 669 C C . ILE A 1 86 ? -1.755 -2.847 17.144 1.00 98.56 86 ILE A C 1
ATOM 671 O O . ILE A 1 86 ? -2.426 -3.267 18.093 1.00 98.56 86 ILE A O 1
ATOM 675 N N . ASP A 1 87 ? -1.868 -1.603 16.678 1.00 98.62 87 ASP A N 1
ATOM 676 C CA . ASP A 1 87 ? -2.770 -0.608 17.266 1.00 98.62 87 ASP A CA 1
ATOM 677 C C . ASP A 1 87 ? -4.229 -1.074 17.187 1.00 98.62 87 ASP A C 1
ATOM 679 O O . ASP A 1 87 ? -4.965 -1.026 18.177 1.00 98.62 87 ASP A O 1
ATOM 683 N N . LEU A 1 88 ? -4.639 -1.625 16.041 1.00 98.69 88 LEU A N 1
ATOM 684 C CA . LEU A 1 88 ? -5.970 -2.187 15.840 1.00 98.69 88 LEU A CA 1
ATOM 685 C C . LEU A 1 88 ? -6.244 -3.349 16.801 1.00 98.69 88 LEU A C 1
ATOM 687 O O . LEU A 1 88 ? -7.332 -3.426 17.381 1.00 98.69 88 LEU A O 1
ATOM 691 N N . ALA A 1 89 ? -5.273 -4.240 17.012 1.00 98.62 89 ALA A N 1
ATOM 692 C CA . ALA A 1 89 ? -5.400 -5.336 17.968 1.00 98.62 89 ALA A CA 1
ATOM 693 C C . ALA A 1 89 ? -5.520 -4.828 19.417 1.00 98.62 89 ALA A C 1
ATOM 695 O O . ALA A 1 89 ? -6.309 -5.366 20.203 1.00 98.62 89 ALA A O 1
ATOM 696 N N . CYS A 1 90 ? -4.776 -3.783 19.786 1.00 98.50 90 CYS A N 1
ATOM 697 C CA . CYS A 1 90 ? -4.883 -3.129 21.093 1.00 98.50 90 CYS A CA 1
ATOM 698 C C . CYS A 1 90 ? -6.267 -2.506 21.302 1.00 98.50 90 CYS A C 1
ATOM 700 O O . CYS A 1 90 ? -6.971 -2.903 22.234 1.00 98.50 90 CYS A O 1
ATOM 702 N N . VAL A 1 91 ? -6.709 -1.644 20.384 1.00 98.56 91 VAL A N 1
ATOM 703 C CA . VAL A 1 91 ? -8.030 -0.994 20.442 1.00 98.56 91 VAL A CA 1
ATOM 704 C C . VAL A 1 91 ? -9.153 -2.030 20.458 1.00 98.56 91 VAL A C 1
ATOM 706 O O . VAL A 1 91 ? -10.133 -1.898 21.193 1.00 98.56 91 VAL A O 1
ATOM 709 N N . THR A 1 92 ? -9.007 -3.116 19.699 1.00 98.62 92 THR A N 1
ATOM 710 C CA . THR A 1 92 ? -9.978 -4.213 19.710 1.00 98.62 92 THR A CA 1
ATOM 711 C C . THR A 1 92 ? -10.062 -4.857 21.094 1.00 98.62 92 THR A C 1
ATOM 713 O O . THR A 1 92 ? -11.168 -5.056 21.601 1.00 98.62 92 THR A O 1
ATOM 716 N N . ARG A 1 93 ? -8.936 -5.152 21.754 1.00 98.44 93 ARG A N 1
ATOM 717 C CA . ARG A 1 93 ? -8.937 -5.713 23.120 1.00 98.44 93 ARG A CA 1
ATOM 718 C C . ARG A 1 93 ? -9.549 -4.758 24.146 1.00 98.44 93 ARG A C 1
ATOM 720 O O . ARG A 1 93 ? -10.319 -5.199 25.007 1.00 98.44 93 ARG A O 1
ATOM 727 N N . GLU A 1 94 ? -9.253 -3.468 24.044 1.00 98.56 94 GLU A N 1
ATOM 728 C CA . GLU A 1 94 ? -9.834 -2.438 24.911 1.00 98.56 94 GLU A CA 1
ATOM 729 C C . GLU A 1 94 ? -11.348 -2.349 24.729 1.00 98.56 94 GLU A C 1
ATOM 731 O O . GLU A 1 94 ? -12.088 -2.433 25.711 1.00 98.56 94 GLU A O 1
ATOM 736 N N . LYS A 1 95 ? -11.829 -2.320 23.479 1.00 98.50 95 LYS A N 1
ATOM 737 C CA . LYS A 1 95 ? -13.262 -2.358 23.155 1.00 98.50 95 LYS A CA 1
ATOM 738 C C . LYS A 1 95 ? -13.960 -3.561 23.794 1.00 98.50 95 LYS A C 1
ATOM 740 O O . LYS A 1 95 ? -15.026 -3.402 24.383 1.00 98.50 95 LYS A O 1
ATOM 745 N N . HIS A 1 96 ? -13.376 -4.758 23.709 1.00 98.56 96 HIS A N 1
ATOM 746 C CA . HIS A 1 96 ? -13.955 -5.957 24.332 1.00 98.56 96 HIS A CA 1
ATOM 747 C C . HIS A 1 96 ? -13.976 -5.869 25.863 1.00 98.56 96 HIS A C 1
ATOM 749 O O . HIS A 1 96 ? -14.905 -6.356 26.508 1.00 98.56 96 HIS A O 1
ATOM 755 N N . THR A 1 97 ? -12.956 -5.261 26.465 1.00 98.56 97 THR A N 1
ATOM 756 C CA . THR A 1 97 ? -12.889 -5.068 27.920 1.00 98.56 97 THR A CA 1
ATOM 757 C C . THR A 1 97 ? -13.946 -4.075 28.388 1.00 98.56 97 THR A C 1
ATOM 759 O O . THR A 1 97 ? -14.719 -4.399 29.286 1.00 98.56 97 THR A O 1
ATOM 762 N N . LEU A 1 98 ? -14.068 -2.931 27.714 1.00 98.44 98 LEU A N 1
ATOM 763 C CA . LEU A 1 98 ? -15.128 -1.960 27.981 1.00 98.44 98 LEU A CA 1
ATOM 764 C C . LEU A 1 98 ? -16.518 -2.559 27.750 1.00 98.44 98 LEU A C 1
ATOM 766 O O . LEU A 1 98 ? -17.401 -2.371 28.579 1.00 98.44 98 LEU A O 1
ATOM 770 N N . GLY A 1 99 ? -16.703 -3.350 26.689 1.00 98.50 99 GLY A N 1
ATOM 771 C CA . GLY A 1 99 ? -17.960 -4.053 26.423 1.00 98.50 99 GLY A CA 1
ATOM 772 C C . GLY A 1 99 ? -18.382 -4.978 27.570 1.00 98.50 99 GLY A C 1
ATOM 773 O O . GLY A 1 99 ? -19.544 -4.964 27.973 1.00 98.50 99 GLY A O 1
ATOM 774 N N . ARG A 1 100 ? -17.438 -5.726 28.158 1.00 98.12 100 ARG A N 1
ATOM 775 C CA . ARG A 1 100 ? -17.698 -6.558 29.349 1.00 98.12 100 ARG A CA 1
ATOM 776 C C . ARG A 1 100 ? -18.074 -5.716 30.568 1.00 98.12 100 ARG A C 1
ATOM 778 O O . ARG A 1 100 ? -19.025 -6.054 31.268 1.00 98.12 100 ARG A O 1
ATOM 785 N N . THR A 1 101 ? -17.367 -4.614 30.802 1.00 98.25 101 THR A N 1
ATOM 786 C CA . THR A 1 101 ? -17.657 -3.691 31.908 1.00 98.25 101 THR A CA 1
ATOM 787 C C . THR A 1 101 ? -19.049 -3.070 31.778 1.00 98.25 101 THR A C 1
ATOM 789 O O . THR A 1 101 ? -19.816 -3.077 32.740 1.00 98.25 101 THR A O 1
ATOM 792 N N . VAL A 1 102 ? -19.417 -2.605 30.581 1.00 98.31 102 VAL A N 1
ATOM 793 C CA . VAL A 1 102 ? -20.757 -2.069 30.294 1.00 98.31 102 VAL A CA 1
ATOM 794 C C . VAL A 1 102 ? -21.831 -3.131 30.530 1.00 98.31 102 VAL A C 1
ATOM 796 O O . VAL A 1 102 ? -22.825 -2.844 31.193 1.00 98.31 102 VAL A O 1
ATOM 799 N N . ALA A 1 103 ? -21.619 -4.369 30.075 1.00 97.69 103 ALA A N 1
ATOM 800 C CA . ALA A 1 103 ? -22.560 -5.461 30.318 1.00 97.69 103 ALA A CA 1
ATOM 801 C C . ALA A 1 103 ? -22.748 -5.749 31.820 1.00 97.69 103 ALA A C 1
ATOM 803 O O . ALA A 1 103 ? -23.875 -5.957 32.269 1.00 97.69 103 ALA A O 1
ATOM 804 N N . MET A 1 104 ? -21.675 -5.708 32.622 1.00 97.44 104 MET A N 1
ATOM 805 C CA . MET A 1 104 ? -21.789 -5.850 34.079 1.00 97.44 104 MET A CA 1
ATOM 806 C C . MET A 1 104 ? -22.606 -4.722 34.713 1.00 97.44 104 MET A C 1
ATOM 808 O O . MET A 1 104 ? -23.437 -4.992 35.583 1.00 97.44 104 MET A O 1
ATOM 812 N N . PHE A 1 105 ? -22.397 -3.473 34.288 1.00 97.12 105 PHE A N 1
ATOM 813 C CA . PHE A 1 105 ? -23.179 -2.344 34.792 1.00 97.12 105 PHE A CA 1
ATOM 814 C C . PHE A 1 105 ? -24.654 -2.457 34.415 1.00 97.12 105 PHE A C 1
ATOM 816 O O . PHE A 1 105 ? -25.498 -2.298 35.290 1.00 97.12 105 PHE A O 1
ATOM 823 N N . GLN A 1 106 ? -24.968 -2.843 33.178 1.00 97.19 106 GLN A N 1
ATOM 824 C CA . GLN A 1 106 ? -26.350 -3.080 32.743 1.00 97.19 106 GLN A CA 1
ATOM 825 C C . GLN A 1 106 ? -27.032 -4.202 33.541 1.00 97.19 106 GLN A C 1
ATOM 827 O O . GLN A 1 106 ? -28.219 -4.119 33.850 1.00 97.19 106 GLN A O 1
ATOM 832 N N . MET A 1 107 ? -26.300 -5.261 33.906 1.00 96.00 107 MET A N 1
ATOM 833 C CA . MET A 1 107 ? -26.843 -6.314 34.771 1.00 96.00 107 MET A CA 1
ATOM 834 C C . MET A 1 107 ? -27.114 -5.803 36.187 1.00 96.00 107 MET A C 1
ATOM 836 O O . MET A 1 107 ? -28.181 -6.076 36.736 1.00 96.00 107 MET A O 1
ATOM 840 N N . ARG A 1 108 ? -26.188 -5.030 36.771 1.00 95.19 108 ARG A N 1
ATOM 841 C CA . ARG A 1 108 ? -26.385 -4.412 38.093 1.00 95.19 108 ARG A CA 1
ATOM 842 C C . ARG A 1 108 ? -27.557 -3.438 38.096 1.00 95.19 108 ARG A C 1
ATOM 844 O O . ARG A 1 108 ? -28.374 -3.505 39.004 1.00 95.19 108 ARG A O 1
ATOM 851 N N . GLU A 1 109 ? -27.671 -2.600 37.074 1.00 95.56 109 GLU A N 1
ATOM 852 C CA . GLU A 1 109 ? -28.779 -1.657 36.900 1.00 95.56 109 GLU A CA 1
ATOM 853 C C . GLU A 1 109 ? -30.141 -2.367 36.903 1.00 95.56 109 GLU A C 1
ATOM 855 O O . GLU A 1 109 ? -31.094 -1.866 37.486 1.00 95.56 109 GLU A O 1
ATOM 860 N N . ARG A 1 110 ? -30.230 -3.574 36.327 1.00 93.81 110 ARG A N 1
ATOM 861 C CA . ARG A 1 110 ? -31.461 -4.385 36.342 1.00 93.81 110 ARG A CA 1
ATOM 862 C C . ARG A 1 110 ? -31.708 -5.113 37.664 1.00 93.81 110 ARG A C 1
ATOM 864 O O . ARG A 1 110 ? -32.861 -5.359 38.012 1.00 93.81 110 ARG A O 1
ATOM 871 N N . LEU A 1 111 ? -30.649 -5.530 38.357 1.00 93.94 111 LEU A N 1
ATOM 872 C CA . LEU A 1 111 ? -30.753 -6.360 39.560 1.00 93.94 111 LEU A CA 1
ATOM 873 C C . LEU A 1 111 ? -31.005 -5.526 40.822 1.00 93.94 111 LEU A C 1
ATOM 875 O O . LEU A 1 111 ? -31.809 -5.922 41.660 1.00 93.94 111 LEU A O 1
ATOM 879 N N . VAL A 1 112 ? -30.336 -4.378 40.951 1.00 93.56 112 VAL A N 1
ATOM 880 C CA . VAL A 1 112 ? -30.37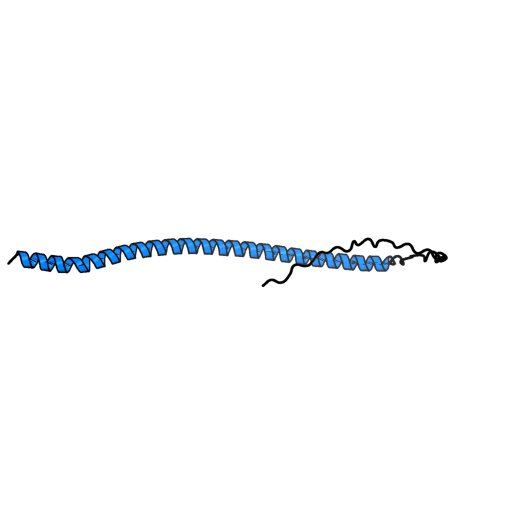3 -3.540 42.159 1.00 93.56 112 VAL A CA 1
ATOM 881 C C . VAL A 1 112 ? -31.796 -3.079 42.511 1.00 93.56 112 VAL A C 1
ATOM 883 O O . VAL A 1 112 ? -32.180 -3.279 43.660 1.00 93.56 112 VAL A O 1
ATOM 886 N N . PRO A 1 113 ? -32.624 -2.563 41.579 1.00 93.12 113 PRO A N 1
ATOM 887 C CA . PRO A 1 113 ? -34.002 -2.185 41.896 1.00 93.12 113 PRO A CA 1
ATOM 888 C C . PRO A 1 113 ? -34.835 -3.362 42.417 1.00 93.12 113 PRO A C 1
ATOM 890 O O . PRO A 1 113 ? -35.528 -3.226 43.417 1.00 93.12 113 PRO A O 1
ATOM 893 N N . ARG A 1 114 ? -34.689 -4.549 41.809 1.00 90.94 114 ARG A N 1
ATOM 894 C CA . ARG A 1 114 ? -35.399 -5.766 42.240 1.00 90.94 114 ARG A CA 1
ATOM 895 C C . ARG A 1 114 ? -34.984 -6.223 43.635 1.00 90.94 114 ARG A C 1
ATOM 897 O O . ARG A 1 114 ? -35.810 -6.721 44.388 1.00 90.94 114 ARG A O 1
ATOM 904 N N . MET A 1 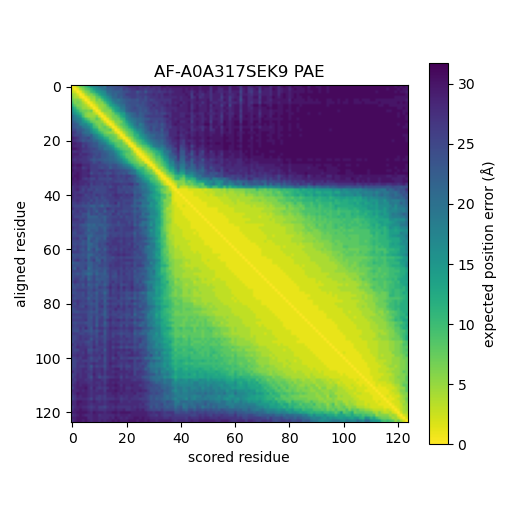115 ? -33.703 -6.080 43.974 1.00 89.38 115 MET A N 1
ATOM 905 C CA . MET A 1 115 ? -33.215 -6.393 45.319 1.00 89.38 115 MET A CA 1
ATOM 906 C C . MET A 1 115 ? -33.771 -5.422 46.360 1.00 89.38 115 MET A C 1
ATOM 908 O O . MET A 1 115 ? -34.111 -5.855 47.455 1.00 89.38 115 MET A O 1
ATOM 912 N N . ILE A 1 116 ? -33.872 -4.134 46.017 1.00 90.94 116 ILE A N 1
ATOM 913 C CA . ILE A 1 116 ? -34.468 -3.118 46.892 1.00 90.94 116 ILE A CA 1
ATOM 914 C C . ILE A 1 116 ? -35.949 -3.438 47.129 1.00 90.94 116 ILE A C 1
ATOM 916 O O . ILE A 1 116 ? -36.357 -3.517 48.282 1.00 90.94 116 ILE A O 1
ATOM 920 N N . GLU A 1 117 ? -36.721 -3.705 46.069 1.00 90.19 117 GLU A N 1
ATOM 921 C CA . GLU A 1 117 ? -38.139 -4.089 46.173 1.00 90.19 117 GLU A CA 1
ATOM 922 C C . GLU A 1 117 ? -38.340 -5.343 47.039 1.00 90.19 117 GLU A C 1
ATOM 924 O O . GLU A 1 117 ? -39.190 -5.355 47.930 1.00 90.19 117 GLU A O 1
ATOM 929 N N . ALA A 1 118 ? -37.530 -6.386 46.824 1.00 87.81 118 ALA A N 1
ATOM 930 C CA . ALA A 1 118 ? -37.609 -7.617 47.607 1.00 87.81 118 ALA A CA 1
ATOM 931 C C . ALA A 1 118 ? -37.284 -7.392 49.094 1.00 87.81 118 ALA A C 1
ATOM 933 O O . ALA A 1 118 ? -37.962 -7.950 49.949 1.00 87.81 118 ALA A O 1
ATOM 934 N N . ALA A 1 119 ? -36.282 -6.562 49.407 1.00 85.56 119 ALA A N 1
ATOM 935 C CA . ALA A 1 119 ? -35.917 -6.247 50.788 1.00 85.56 119 ALA A CA 1
ATOM 936 C C . ALA A 1 119 ? -37.0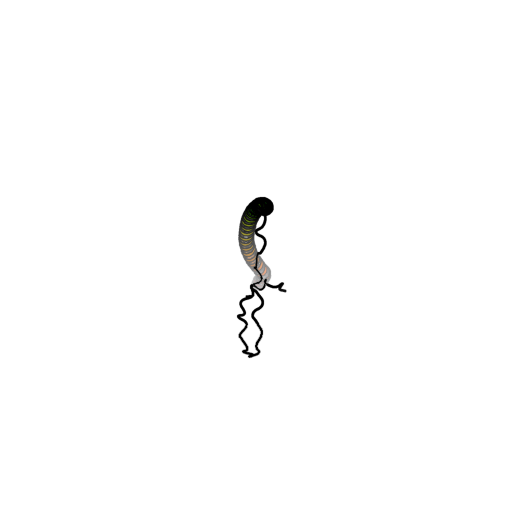15 -5.451 51.512 1.00 85.56 119 ALA A C 1
ATOM 938 O O . ALA A 1 119 ? -37.272 -5.698 52.687 1.00 85.56 119 ALA A O 1
ATOM 939 N N . THR A 1 120 ? -37.696 -4.538 50.810 1.00 85.00 120 THR A N 1
ATOM 940 C CA . THR A 1 120 ? -38.812 -3.770 51.386 1.00 85.00 120 THR A CA 1
ATOM 941 C C . THR A 1 120 ? -40.066 -4.608 51.643 1.00 85.00 120 THR A C 1
ATOM 943 O O . THR A 1 120 ? -40.836 -4.261 52.525 1.00 85.00 120 THR A O 1
ATOM 946 N N . GLN A 1 121 ? -40.271 -5.716 50.918 1.00 76.62 121 GLN A N 1
ATOM 947 C CA . GLN A 1 121 ? -41.424 -6.611 51.115 1.00 76.62 121 GLN A CA 1
ATOM 948 C C . GLN A 1 121 ? -41.265 -7.578 52.295 1.00 76.62 121 GLN A C 1
ATOM 950 O O . GLN A 1 121 ? -42.249 -8.152 52.742 1.00 76.62 121 GLN A O 1
ATOM 955 N N . THR A 1 122 ? -40.043 -7.806 52.777 1.00 69.94 122 THR A N 1
ATOM 956 C CA . THR A 1 122 ? -39.773 -8.698 53.918 1.00 69.94 122 THR A CA 1
ATOM 957 C C . THR A 1 122 ? -39.840 -8.014 55.286 1.00 69.94 122 THR A C 1
ATOM 959 O O . THR A 1 122 ? -39.754 -8.711 56.292 1.00 69.94 122 THR A O 1
ATOM 962 N N . ASP A 1 123 ? -39.953 -6.683 55.321 1.00 58.50 123 ASP A N 1
ATOM 963 C CA . ASP A 1 123 ? -40.035 -5.876 56.552 1.00 58.50 123 ASP A CA 1
ATOM 964 C C . ASP A 1 123 ? -41.492 -5.529 56.954 1.00 58.50 123 ASP A C 1
ATOM 966 O O . ASP A 1 123 ? -41.704 -4.923 58.005 1.00 58.50 123 ASP A O 1
ATOM 970 N N . GLU A 1 124 ? -42.488 -5.918 56.142 1.00 52.19 124 GLU A N 1
ATOM 971 C CA . GLU A 1 124 ? -43.933 -5.887 56.463 1.00 52.19 124 GLU A CA 1
ATOM 972 C C . GLU A 1 124 ? -44.436 -7.256 56.952 1.00 52.19 124 GLU A C 1
ATOM 974 O O . GLU A 1 124 ? -45.279 -7.270 57.881 1.00 52.19 124 GLU A O 1
#

pLDDT: mean 81.14, std 22.91, range [35.41, 98.75]

Foldseek 3Di:
DDDDDDDDDDDDDDDDDDDDDDDDDPDPPPPPCPPDPPPVRVVVVVVVVVVVVVVVVVVVVVVVVVVVVVVVVVVVVVVVVVVVVVVVVVVVVVVVVVVVVVVVVVVCVVVVVVVVVVVVVVVD

Sequence (124 aa):
MTTSPTQYLSALSLTSSPSTSSHQVPPPPQSSSKPMPSYRSLLKSHRRLESTIATLQSQLNEEKRSAAWWKNRVCELDARCRSIDIDLACVTREKHTLGRTVAMFQMRERLVPRMIEAATQTDE